Protein AF-A0A943PNZ4-F1 (afdb_monomer_lite)

Secondary structure (DSSP, 8-state):
-HHHHHHHHHHHTS-HHHHS-TT--SSS---HHHHHHHHHHHHHHHHHHHHHH--HHHHHHHHHHHHHHHHHHHHHTT----HHHHHHHHHHHHHGGGS-HHHHHHHHHHHHHHHHHHHHHHHHHHHHHHTSSS-HHHHHHHHHHHHHHHHHTT-

Structure (mmCIF, N/CA/C/O backbone):
data_AF-A0A943PNZ4-F1
#
_entry.id   AF-A0A943PNZ4-F1
#
loop_
_atom_site.group_PDB
_atom_site.id
_atom_site.type_symbol
_atom_site.label_atom_id
_atom_site.label_alt_id
_atom_site.label_comp_id
_atom_site.label_asym_id
_atom_site.label_entity_id
_atom_site.label_seq_id
_atom_site.pdbx_PDB_ins_code
_atom_site.Cartn_x
_atom_site.Cartn_y
_atom_site.Cartn_z
_atom_site.occupancy
_atom_site.B_iso_or_equiv
_atom_site.auth_seq_id
_atom_site.auth_comp_id
_atom_site.auth_asym_id
_atom_site.auth_atom_id
_atom_site.pdbx_PDB_model_num
ATOM 1 N N . MET A 1 1 ? -7.802 4.299 -21.193 1.00 61.88 1 MET A N 1
ATOM 2 C CA . MET A 1 1 ? -8.839 3.478 -20.524 1.00 61.88 1 MET A CA 1
ATOM 3 C C . MET A 1 1 ? -8.223 2.431 -19.613 1.00 61.88 1 MET A C 1
ATOM 5 O O . MET A 1 1 ? -8.687 2.320 -18.491 1.00 61.88 1 MET A O 1
ATOM 9 N N . GLU A 1 2 ? -7.151 1.748 -20.024 1.00 82.00 2 GLU A N 1
ATOM 10 C CA . GLU A 1 2 ? -6.450 0.772 -19.170 1.00 82.00 2 GLU A CA 1
ATOM 11 C C . GLU A 1 2 ? -6.022 1.338 -17.810 1.00 82.00 2 GLU A C 1
ATOM 13 O O . GLU A 1 2 ? -6.366 0.758 -16.793 1.00 82.00 2 GLU A O 1
ATOM 18 N N . ALA A 1 3 ? -5.386 2.514 -17.767 1.00 77.56 3 ALA A N 1
ATOM 19 C CA . ALA A 1 3 ? -4.956 3.133 -16.508 1.00 77.56 3 ALA A CA 1
ATOM 20 C C . ALA A 1 3 ? -6.115 3.476 -15.546 1.00 77.56 3 ALA A C 1
ATOM 22 O O . ALA A 1 3 ? -5.983 3.332 -14.335 1.00 77.56 3 ALA A O 1
ATOM 23 N N . ILE A 1 4 ? -7.267 3.901 -16.081 1.00 81.25 4 ILE A N 1
ATOM 24 C CA . ILE A 1 4 ? -8.464 4.217 -15.282 1.00 81.25 4 ILE A CA 1
ATOM 25 C C . ILE A 1 4 ? -9.113 2.927 -14.777 1.00 81.25 4 ILE A C 1
ATOM 27 O O . ILE A 1 4 ? -9.489 2.844 -13.612 1.00 81.25 4 ILE A O 1
ATOM 31 N N . ASN A 1 5 ? -9.206 1.905 -15.630 1.00 84.75 5 ASN A N 1
ATOM 32 C CA . ASN A 1 5 ? -9.714 0.596 -15.230 1.00 84.75 5 ASN A CA 1
ATOM 33 C C . ASN A 1 5 ? -8.823 -0.027 -14.158 1.00 84.75 5 ASN A C 1
ATOM 35 O O . ASN A 1 5 ? -9.332 -0.559 -13.177 1.00 84.75 5 ASN A O 1
ATOM 39 N N . LEU A 1 6 ? -7.507 0.107 -14.311 1.00 84.94 6 LEU A N 1
ATOM 40 C CA . LEU A 1 6 ? -6.533 -0.347 -13.338 1.00 84.94 6 LEU A CA 1
ATOM 41 C C . LEU A 1 6 ? -6.687 0.409 -12.018 1.00 84.94 6 LEU A C 1
ATOM 43 O O . LEU A 1 6 ? -6.754 -0.229 -10.978 1.00 84.94 6 LEU A O 1
ATOM 47 N N . PHE A 1 7 ? -6.836 1.735 -12.051 1.00 82.94 7 PHE A N 1
ATOM 48 C CA . PHE A 1 7 ? -7.112 2.547 -10.864 1.00 82.94 7 PHE A CA 1
ATOM 49 C C . PHE A 1 7 ? -8.388 2.104 -10.133 1.00 82.94 7 PHE A C 1
ATOM 51 O O . PHE A 1 7 ? -8.379 1.929 -8.919 1.00 82.94 7 PHE A O 1
ATOM 58 N N . ILE A 1 8 ? -9.489 1.878 -10.856 1.00 80.56 8 ILE A N 1
ATOM 59 C CA . ILE A 1 8 ? -10.743 1.396 -10.257 1.00 80.56 8 ILE A CA 1
ATOM 60 C C . ILE A 1 8 ? -10.553 -0.017 -9.691 1.00 80.56 8 ILE A C 1
ATOM 62 O O . ILE A 1 8 ? -11.004 -0.315 -8.583 1.00 80.56 8 ILE A O 1
ATOM 66 N N . SER A 1 9 ? -9.848 -0.883 -10.422 1.00 81.56 9 SER A N 1
ATOM 67 C CA . SER A 1 9 ? -9.552 -2.239 -9.971 1.00 81.56 9 SER A CA 1
ATOM 68 C C . SER A 1 9 ? -8.639 -2.245 -8.746 1.00 81.56 9 SER A C 1
ATOM 70 O O . SER A 1 9 ? -8.869 -3.030 -7.839 1.00 81.56 9 SER A O 1
ATOM 72 N N . SER A 1 10 ? -7.675 -1.334 -8.627 1.00 80.25 10 SER A N 1
ATOM 73 C CA . SER A 1 10 ? -6.753 -1.302 -7.493 1.00 80.25 10 SER A CA 1
ATOM 74 C C . SER A 1 10 ? -7.391 -0.756 -6.216 1.00 80.25 10 SER A C 1
ATOM 76 O O . SER A 1 10 ? -6.941 -1.085 -5.121 1.00 80.25 10 SER A O 1
ATOM 78 N N . ILE A 1 11 ? -8.505 -0.021 -6.321 1.00 81.06 11 ILE A N 1
ATOM 79 C CA . ILE A 1 11 ? -9.317 0.366 -5.157 1.00 81.06 11 ILE A CA 1
ATOM 80 C C . ILE A 1 11 ? -9.980 -0.861 -4.511 1.00 81.06 11 ILE A C 1
ATOM 82 O O . ILE A 1 11 ? -10.007 -0.963 -3.283 1.00 81.06 11 ILE A O 1
ATOM 86 N N . ILE A 1 12 ? -10.515 -1.777 -5.327 1.00 73.31 12 ILE A N 1
ATOM 87 C CA . ILE A 1 12 ? -11.456 -2.833 -4.904 1.00 73.31 12 ILE A CA 1
ATOM 88 C C . ILE A 1 12 ? -10.838 -4.230 -5.052 1.00 73.31 12 ILE A C 1
ATOM 90 O O . ILE A 1 12 ? -10.780 -4.999 -4.099 1.00 73.31 12 ILE A O 1
ATOM 94 N N . LYS A 1 13 ? -10.401 -4.549 -6.269 1.00 70.19 13 LYS A N 1
ATOM 95 C CA . LYS A 1 13 ? -10.046 -5.876 -6.775 1.00 70.19 13 LYS A CA 1
ATOM 96 C C . LYS A 1 13 ? -8.605 -6.277 -6.461 1.00 70.19 13 LYS A C 1
ATOM 98 O O . LYS A 1 13 ? -8.361 -7.401 -6.051 1.00 70.19 13 LYS A O 1
ATOM 103 N N . GLU A 1 14 ? -7.656 -5.364 -6.642 1.00 66.12 14 GLU A N 1
ATOM 104 C CA . GLU A 1 14 ? -6.221 -5.618 -6.416 1.00 66.12 14 GLU A CA 1
ATOM 105 C C . GLU A 1 14 ? -5.743 -5.078 -5.066 1.00 66.12 14 GLU A C 1
ATOM 107 O O . GLU A 1 14 ? -4.557 -5.125 -4.741 1.00 66.12 14 GLU A O 1
ATOM 112 N N . ASN A 1 15 ? -6.668 -4.579 -4.245 1.00 71.12 15 ASN A N 1
ATOM 113 C CA . ASN A 1 15 ? -6.317 -3.962 -2.984 1.00 71.12 15 ASN A CA 1
ATOM 114 C C . ASN A 1 15 ? -5.790 -4.995 -1.990 1.00 71.12 15 ASN A C 1
ATOM 116 O O . ASN A 1 15 ? -6.535 -5.798 -1.433 1.00 71.12 15 ASN A O 1
ATOM 120 N N . VAL A 1 16 ? -4.498 -4.899 -1.715 1.00 62.19 16 VAL A N 1
ATOM 121 C CA . VAL A 1 16 ? -3.734 -5.806 -0.857 1.00 62.19 16 VAL A CA 1
ATOM 122 C C . VAL A 1 16 ? -4.295 -5.924 0.564 1.00 62.19 16 VAL A C 1
ATOM 124 O O . VAL A 1 16 ? -4.177 -6.976 1.192 1.00 62.19 16 VAL A O 1
ATOM 127 N N . VAL A 1 17 ? -4.936 -4.874 1.077 1.00 59.28 17 VAL A N 1
ATOM 128 C CA . VAL A 1 17 ? -5.546 -4.892 2.413 1.00 59.28 17 VAL A CA 1
ATOM 129 C C . VAL A 1 17 ? -6.849 -5.700 2.416 1.00 59.28 17 VAL A C 1
ATOM 131 O O . VAL A 1 17 ? -7.120 -6.399 3.388 1.00 59.28 17 VAL A O 1
ATOM 134 N N . LEU A 1 18 ? -7.623 -5.680 1.325 1.00 55.56 18 LEU A N 1
ATOM 135 C CA . LEU A 1 18 ? -8.843 -6.494 1.174 1.00 55.56 18 LEU A CA 1
ATOM 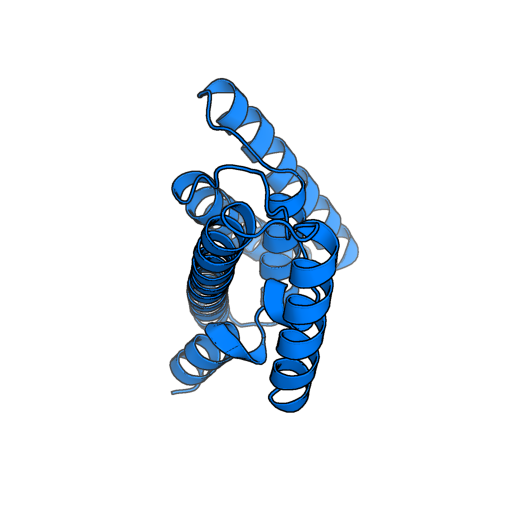136 C C . LEU A 1 18 ? -8.549 -7.929 0.736 1.00 55.56 18 LEU A C 1
ATOM 138 O O . LEU A 1 18 ? -9.201 -8.860 1.207 1.00 55.56 18 LEU A O 1
ATOM 142 N N . THR A 1 19 ? -7.589 -8.117 -0.170 1.00 54.28 19 THR A N 1
ATOM 143 C CA . THR A 1 19 ? -7.330 -9.420 -0.793 1.00 54.28 19 THR A CA 1
ATOM 144 C C . THR A 1 19 ? -6.328 -10.263 -0.018 1.00 54.28 19 THR A C 1
ATOM 146 O O . THR A 1 19 ? -6.418 -11.486 -0.044 1.00 54.28 19 THR A O 1
ATOM 149 N N . LYS A 1 20 ? -5.374 -9.633 0.681 1.00 57.88 20 LYS A N 1
ATOM 150 C CA . LYS A 1 20 ? -4.292 -10.324 1.406 1.00 57.88 20 LYS A CA 1
ATOM 151 C C . LYS A 1 20 ? -4.222 -9.966 2.893 1.00 57.88 20 LYS A C 1
ATOM 153 O O . LYS A 1 20 ? -3.314 -10.437 3.572 1.00 57.88 20 LYS A O 1
ATOM 158 N N . PHE A 1 21 ? -5.164 -9.162 3.400 1.00 59.53 21 PHE A N 1
ATOM 159 C CA . PHE A 1 21 ? -5.284 -8.778 4.817 1.00 59.53 21 PHE A CA 1
ATOM 160 C C . PHE A 1 21 ? -4.014 -8.217 5.451 1.00 59.53 21 PHE A C 1
ATOM 162 O O . PHE A 1 21 ? -3.780 -8.352 6.655 1.00 59.53 21 PHE A O 1
ATOM 169 N N . LEU A 1 22 ? -3.163 -7.587 4.648 1.00 58.09 22 LEU A N 1
ATOM 170 C CA . LEU A 1 22 ? -1.953 -6.997 5.183 1.00 58.09 22 LEU A CA 1
ATOM 171 C C . LEU A 1 22 ? -2.306 -5.711 5.926 1.00 58.09 22 LEU A C 1
ATOM 173 O O . LEU A 1 22 ? -2.948 -4.816 5.385 1.00 58.09 22 LEU A O 1
ATOM 177 N N . GLY A 1 23 ? -1.846 -5.626 7.169 1.00 57.91 23 GLY A N 1
ATOM 178 C CA . GLY A 1 23 ? -1.722 -4.366 7.879 1.00 57.91 23 GLY A CA 1
ATOM 179 C C . GLY A 1 23 ? -2.930 -3.876 8.667 1.00 57.91 23 GLY A C 1
ATOM 180 O O . GLY A 1 23 ? -2.995 -2.688 8.960 1.00 57.91 23 GLY A O 1
ATOM 181 N N . LEU A 1 24 ? -3.854 -4.759 9.039 1.00 64.88 24 LEU A N 1
ATOM 182 C CA . LEU A 1 24 ? -5.040 -4.405 9.816 1.00 64.88 24 LEU A CA 1
ATOM 183 C C . LEU A 1 24 ? -4.759 -4.376 11.330 1.00 64.88 24 LEU A C 1
ATOM 185 O O . LEU A 1 24 ? -4.813 -5.408 11.993 1.00 64.88 24 LEU A O 1
ATOM 189 N N . ASN A 1 25 ? -4.507 -3.184 11.882 1.00 65.44 25 ASN A N 1
ATOM 190 C CA . ASN A 1 25 ? -4.570 -2.941 13.330 1.00 65.44 25 ASN A CA 1
ATOM 191 C C . ASN A 1 25 ? -5.744 -2.010 13.671 1.00 65.44 25 ASN A C 1
ATOM 193 O O . ASN A 1 25 ? -5.770 -0.865 13.216 1.00 65.44 25 ASN A O 1
ATOM 197 N N . PHE A 1 26 ? -6.695 -2.498 14.472 1.00 60.06 26 PHE A N 1
ATOM 198 C CA . PHE A 1 26 ? -7.981 -1.836 14.749 1.00 60.06 26 PHE A CA 1
ATOM 199 C C . PHE A 1 26 ? -7.949 -0.845 15.909 1.00 60.06 26 PHE A C 1
ATOM 201 O O . PHE A 1 26 ? -8.834 0.001 16.012 1.00 60.06 26 PHE A O 1
ATOM 208 N N . ASN A 1 27 ? -6.916 -0.925 16.749 1.00 57.44 27 ASN A N 1
ATOM 209 C CA . ASN A 1 27 ? -6.821 -0.136 17.978 1.00 57.44 27 ASN A CA 1
ATOM 210 C C . ASN A 1 27 ? -5.928 1.105 17.822 1.00 57.44 27 ASN A C 1
ATOM 212 O O . ASN A 1 27 ? -5.833 1.932 18.730 1.00 57.44 27 ASN A O 1
ATOM 216 N N . GLU A 1 28 ? -5.243 1.257 16.687 1.00 63.16 28 GLU A N 1
ATOM 217 C CA . GLU A 1 28 ? -4.292 2.346 16.481 1.00 63.16 28 GLU A CA 1
ATOM 218 C C . GLU A 1 28 ? -4.911 3.516 15.716 1.00 63.16 28 GLU A C 1
ATOM 220 O O . GLU A 1 28 ? -5.515 3.360 14.656 1.00 63.16 28 GLU A O 1
ATOM 225 N N . LYS A 1 29 ? -4.697 4.735 16.232 1.00 64.75 29 LYS A N 1
ATOM 226 C CA . LYS A 1 29 ? -4.988 5.962 15.483 1.00 64.75 29 LYS A CA 1
ATOM 227 C C . LYS A 1 29 ? -4.092 6.015 14.252 1.00 64.75 29 LYS A C 1
ATOM 229 O O . LYS A 1 29 ? -2.875 6.166 14.364 1.00 64.75 29 LYS A O 1
ATOM 234 N N . ILE A 1 30 ? -4.723 5.935 13.092 1.00 69.50 30 ILE A N 1
ATOM 235 C CA . ILE A 1 30 ? -4.049 5.970 11.803 1.00 69.50 30 ILE A CA 1
ATOM 236 C C . ILE A 1 30 ? -3.601 7.394 11.505 1.00 69.50 30 ILE A C 1
ATOM 238 O O . ILE A 1 30 ? -4.379 8.342 11.623 1.00 69.50 30 ILE A O 1
ATOM 242 N N . ASN A 1 31 ? -2.354 7.544 11.070 1.00 77.81 31 ASN A N 1
ATOM 243 C CA . ASN A 1 31 ? -1.896 8.789 10.478 1.00 77.81 31 ASN A CA 1
ATOM 244 C C . ASN A 1 31 ? -1.963 8.675 8.947 1.00 77.81 31 ASN A C 1
ATOM 246 O O . ASN A 1 31 ? -1.139 8.016 8.321 1.00 77.81 31 ASN A O 1
ATOM 250 N N . TYR A 1 32 ? -2.955 9.314 8.331 1.00 77.81 32 TYR A N 1
ATOM 251 C CA . TYR A 1 32 ? -3.154 9.252 6.879 1.00 77.81 32 TYR A CA 1
ATOM 252 C C . TYR A 1 32 ? -1.999 9.877 6.090 1.00 77.81 32 TYR A C 1
ATOM 254 O O . TYR A 1 32 ? -1.619 9.368 5.036 1.00 77.81 32 TYR A O 1
ATOM 262 N N . ILE A 1 33 ? -1.385 10.928 6.643 1.00 79.81 33 ILE A N 1
ATOM 263 C CA . ILE A 1 33 ? -0.222 11.598 6.048 1.00 79.81 33 ILE A CA 1
ATOM 264 C C . ILE A 1 33 ? 0.964 10.631 5.997 1.00 79.81 33 ILE A C 1
ATOM 266 O O . ILE A 1 33 ? 1.650 10.553 4.980 1.00 79.81 33 ILE A O 1
ATOM 270 N N . TYR A 1 34 ? 1.161 9.846 7.064 1.00 83.56 34 TYR A N 1
ATOM 271 C CA . TYR A 1 34 ? 2.186 8.803 7.114 1.00 83.56 34 TYR A CA 1
ATOM 272 C C . TYR A 1 34 ? 2.018 7.793 5.976 1.00 83.56 34 TYR A C 1
ATOM 274 O O . TYR A 1 34 ? 2.982 7.511 5.268 1.00 83.56 34 TYR A O 1
ATOM 282 N N . ILE A 1 35 ? 0.804 7.275 5.776 1.00 82.00 35 ILE A N 1
ATOM 283 C CA . ILE A 1 35 ? 0.531 6.250 4.759 1.00 82.00 35 ILE A CA 1
ATOM 284 C C . ILE A 1 35 ? 0.826 6.789 3.366 1.00 82.00 35 ILE A C 1
ATOM 286 O O . ILE A 1 35 ? 1.556 6.158 2.605 1.00 82.00 35 ILE A O 1
ATOM 290 N N . VAL A 1 36 ? 0.269 7.955 3.037 1.00 86.62 36 VAL A N 1
ATOM 291 C CA . VAL A 1 36 ? 0.381 8.532 1.695 1.00 86.62 36 VAL A CA 1
ATOM 292 C C . VAL A 1 36 ? 1.837 8.850 1.374 1.00 86.62 36 VAL A C 1
ATOM 294 O O . VAL A 1 36 ? 2.340 8.406 0.343 1.00 86.62 36 VAL A O 1
ATOM 297 N N . LEU A 1 37 ? 2.543 9.547 2.272 1.00 84.50 37 LEU A N 1
ATOM 298 C CA . LEU A 1 37 ? 3.949 9.892 2.055 1.00 84.50 37 LEU A CA 1
ATOM 299 C C . LEU A 1 37 ? 4.825 8.651 1.953 1.00 84.50 37 LEU A C 1
ATOM 301 O O . LEU A 1 37 ? 5.610 8.536 1.015 1.00 84.50 37 LEU A O 1
ATOM 305 N N . THR A 1 38 ? 4.681 7.717 2.895 1.00 86.31 38 THR A N 1
ATOM 306 C CA . THR A 1 38 ? 5.530 6.526 2.928 1.00 86.31 38 THR A CA 1
ATOM 307 C C . THR A 1 38 ? 5.327 5.707 1.663 1.00 86.31 38 THR A C 1
ATOM 309 O O . THR A 1 38 ? 6.320 5.387 1.027 1.00 86.31 38 THR A O 1
ATOM 312 N N . THR A 1 39 ? 4.080 5.460 1.242 1.00 87.50 39 THR A N 1
ATOM 313 C CA . THR A 1 39 ? 3.765 4.664 0.039 1.00 87.50 39 THR A CA 1
ATOM 314 C C . THR A 1 39 ? 4.234 5.323 -1.249 1.00 87.50 39 THR A C 1
ATOM 316 O O . THR A 1 39 ? 4.738 4.637 -2.132 1.00 87.50 39 THR A O 1
ATOM 319 N N . LEU A 1 40 ? 4.091 6.645 -1.382 1.00 89.19 40 LEU A N 1
ATOM 320 C CA . LEU A 1 40 ? 4.560 7.348 -2.576 1.00 89.19 40 LEU A CA 1
ATOM 321 C C . LEU A 1 40 ? 6.088 7.337 -2.660 1.00 89.19 40 LEU A C 1
ATOM 323 O O . LEU A 1 40 ? 6.638 7.008 -3.708 1.00 89.19 40 LEU A O 1
ATOM 327 N N . ILE A 1 41 ? 6.780 7.651 -1.562 1.00 87.50 41 ILE A N 1
ATOM 328 C CA . ILE A 1 41 ? 8.246 7.699 -1.546 1.00 87.50 41 ILE A CA 1
ATOM 329 C C . ILE A 1 41 ? 8.824 6.294 -1.757 1.00 87.50 41 ILE A C 1
ATOM 331 O O . ILE A 1 41 ? 9.691 6.118 -2.615 1.00 87.50 41 ILE A O 1
ATOM 335 N N . THR A 1 42 ? 8.337 5.280 -1.033 1.00 89.00 42 THR A N 1
ATOM 336 C CA . THR A 1 42 ? 8.801 3.896 -1.231 1.00 89.00 42 THR A CA 1
ATOM 337 C C . THR A 1 42 ? 8.423 3.380 -2.600 1.00 89.00 42 THR A C 1
ATOM 339 O O . THR A 1 42 ? 9.254 2.742 -3.239 1.00 89.00 42 THR A O 1
ATOM 342 N N . GLY A 1 43 ? 7.226 3.702 -3.084 1.00 87.81 43 GLY A N 1
ATOM 343 C CA . GLY A 1 43 ? 6.764 3.326 -4.407 1.00 87.81 43 GLY A CA 1
ATOM 344 C C . GLY A 1 43 ? 7.684 3.846 -5.504 1.00 87.81 43 GLY A C 1
ATOM 345 O O . GLY A 1 43 ? 8.163 3.055 -6.315 1.00 87.81 43 GLY A O 1
ATOM 346 N N . VAL A 1 44 ? 7.990 5.145 -5.498 1.00 89.12 44 VAL A N 1
ATOM 347 C CA . VAL A 1 44 ? 8.862 5.776 -6.501 1.00 89.12 44 VAL A CA 1
ATOM 348 C C . VAL A 1 44 ? 10.286 5.230 -6.422 1.00 89.12 44 VAL A C 1
ATOM 350 O O . VAL A 1 44 ? 10.824 4.795 -7.439 1.00 89.12 44 VAL A O 1
ATOM 353 N N . ILE A 1 45 ? 10.890 5.200 -5.228 1.00 87.75 45 ILE A N 1
ATOM 354 C CA . ILE A 1 45 ? 12.271 4.722 -5.053 1.00 87.75 45 ILE A CA 1
ATOM 355 C C . ILE A 1 45 ? 12.392 3.262 -5.496 1.00 87.75 45 ILE A C 1
ATOM 357 O O . ILE A 1 45 ? 13.300 2.913 -6.251 1.00 87.75 45 ILE A O 1
ATOM 361 N N . THR A 1 46 ? 11.459 2.412 -5.067 1.00 87.94 46 THR A N 1
ATOM 362 C CA . THR A 1 46 ? 11.484 0.983 -5.396 1.00 87.94 46 THR A CA 1
ATOM 363 C C . THR A 1 46 ? 11.276 0.758 -6.889 1.00 87.94 46 THR A C 1
ATOM 365 O O . THR A 1 46 ? 11.975 -0.066 -7.467 1.00 87.94 46 THR A O 1
ATOM 368 N N . TYR A 1 47 ? 10.390 1.516 -7.542 1.00 88.00 47 TYR A N 1
ATOM 369 C CA . TYR A 1 47 ? 10.165 1.403 -8.984 1.00 88.00 47 TYR A CA 1
ATOM 370 C C . TYR A 1 47 ? 11.413 1.757 -9.794 1.00 88.00 47 TYR A C 1
ATOM 372 O O . TYR A 1 47 ? 11.824 1.002 -10.677 1.00 88.00 47 TYR A O 1
ATOM 380 N N . VAL A 1 48 ? 12.060 2.877 -9.453 1.00 86.88 48 VAL A N 1
ATOM 381 C CA . VAL A 1 48 ? 13.306 3.304 -10.103 1.00 86.88 48 VAL A CA 1
ATOM 382 C C . VAL A 1 48 ? 14.387 2.242 -9.911 1.00 86.88 48 VAL A C 1
ATOM 384 O O . VAL A 1 48 ? 15.006 1.810 -10.882 1.00 86.88 48 VAL A O 1
ATOM 387 N N . LEU A 1 49 ? 14.575 1.748 -8.687 1.00 84.88 49 LEU A N 1
ATOM 388 C CA . LEU A 1 49 ? 15.589 0.732 -8.399 1.00 84.88 49 LEU A CA 1
ATOM 389 C C . LEU A 1 49 ? 15.277 -0.615 -9.066 1.00 84.88 49 LEU A C 1
ATOM 391 O O . LEU A 1 49 ? 16.197 -1.281 -9.546 1.00 84.88 49 LEU A O 1
ATOM 395 N N . ASN A 1 50 ? 14.002 -0.997 -9.171 1.00 85.62 50 ASN A N 1
ATOM 396 C CA . ASN A 1 50 ? 13.584 -2.198 -9.893 1.00 85.62 50 ASN A CA 1
ATOM 397 C C . ASN A 1 50 ? 13.898 -2.098 -11.386 1.00 85.62 50 ASN A C 1
ATOM 399 O O . ASN A 1 50 ? 14.394 -3.055 -11.975 1.00 85.62 50 ASN A O 1
ATOM 403 N N . SER A 1 51 ? 13.662 -0.926 -11.989 1.00 84.38 51 SER A N 1
ATOM 404 C CA . SER A 1 51 ? 13.940 -0.704 -13.412 1.00 84.38 51 SER A CA 1
ATOM 405 C C . SER A 1 51 ? 15.422 -0.908 -13.762 1.00 84.38 51 SER A C 1
ATOM 407 O O . SER A 1 51 ? 15.741 -1.376 -14.856 1.00 84.38 51 SER A O 1
ATOM 409 N N . ILE A 1 52 ? 16.314 -0.627 -12.805 1.00 85.25 52 ILE A N 1
ATOM 410 C CA . ILE A 1 52 ? 17.768 -0.768 -12.941 1.00 85.25 52 ILE A CA 1
ATOM 411 C C . ILE A 1 52 ? 18.216 -2.210 -12.669 1.00 85.25 52 ILE A C 1
ATOM 413 O O . ILE A 1 52 ? 19.021 -2.762 -13.413 1.00 85.25 52 ILE A O 1
ATOM 417 N N . THR A 1 53 ? 17.718 -2.818 -11.592 1.00 83.19 53 THR A N 1
ATOM 418 C CA . THR A 1 53 ? 18.248 -4.090 -11.070 1.00 83.19 53 THR A CA 1
ATOM 419 C C . THR A 1 53 ? 17.589 -5.323 -11.680 1.00 83.19 53 THR A C 1
ATOM 421 O O . THR A 1 53 ? 18.258 -6.341 -11.830 1.00 83.19 53 THR A O 1
ATOM 424 N N . LYS A 1 54 ? 16.298 -5.246 -12.039 1.00 78.75 54 LYS A N 1
ATOM 425 C CA . LYS A 1 54 ? 15.475 -6.338 -12.604 1.00 78.75 54 LYS A CA 1
ATOM 426 C C . LYS A 1 54 ? 15.493 -7.656 -11.807 1.00 78.75 54 LYS A C 1
ATOM 428 O O . LYS A 1 54 ? 15.110 -8.699 -12.332 1.00 78.75 54 LYS A O 1
ATOM 433 N N . LEU A 1 55 ? 15.928 -7.625 -10.547 1.00 80.44 55 LEU A N 1
ATOM 434 C CA . LEU A 1 55 ? 16.070 -8.797 -9.683 1.00 80.44 55 LEU A CA 1
ATOM 435 C C . LEU A 1 55 ? 15.017 -8.746 -8.571 1.00 80.44 55 LEU A C 1
ATOM 437 O O . LEU A 1 55 ? 15.232 -8.037 -7.588 1.00 80.44 55 LEU A O 1
ATOM 441 N N . PRO A 1 56 ? 13.926 -9.530 -8.656 1.00 74.94 56 PRO A N 1
ATOM 442 C CA . PRO A 1 56 ? 12.762 -9.382 -7.776 1.00 74.94 56 PRO A CA 1
ATOM 443 C C . PRO A 1 56 ? 13.096 -9.545 -6.286 1.00 74.94 56 PRO A C 1
ATOM 445 O O . PRO A 1 56 ? 12.533 -8.860 -5.434 1.00 74.94 56 PRO A O 1
ATOM 448 N N . PHE A 1 57 ? 14.060 -10.412 -5.962 1.00 80.44 57 PHE A N 1
ATOM 449 C CA . PHE A 1 57 ? 14.523 -10.614 -4.589 1.00 80.44 57 PHE A CA 1
ATOM 450 C C . PHE A 1 57 ? 15.207 -9.368 -4.014 1.00 80.44 57 PHE A C 1
ATOM 452 O O . PHE A 1 57 ? 14.919 -8.951 -2.894 1.00 80.44 57 PHE A O 1
ATOM 459 N N . LEU A 1 58 ? 16.086 -8.735 -4.794 1.00 83.19 58 LEU A N 1
ATOM 460 C CA . LEU A 1 58 ? 16.772 -7.515 -4.378 1.00 83.19 58 LEU A CA 1
ATOM 461 C C . LEU A 1 58 ? 15.764 -6.374 -4.197 1.00 83.19 58 LEU A C 1
ATOM 463 O O . LEU A 1 58 ? 15.853 -5.614 -3.234 1.00 83.19 58 LEU A O 1
ATOM 467 N N . THR A 1 59 ? 14.766 -6.296 -5.079 1.00 83.00 59 THR A N 1
ATOM 468 C CA . THR A 1 59 ? 13.720 -5.275 -5.025 1.00 83.00 59 THR A CA 1
ATOM 469 C C . THR A 1 59 ? 12.884 -5.366 -3.751 1.00 83.00 59 THR A C 1
ATOM 471 O O . THR A 1 59 ? 12.601 -4.341 -3.132 1.00 83.00 59 THR A O 1
ATOM 474 N N . PHE A 1 60 ? 12.552 -6.582 -3.303 1.00 84.75 60 PHE A N 1
ATOM 475 C CA . PHE A 1 60 ? 11.873 -6.811 -2.024 1.00 84.75 60 PHE A CA 1
ATOM 476 C C . PHE A 1 60 ? 12.690 -6.282 -0.834 1.00 84.75 60 PHE A C 1
ATOM 478 O O . PHE A 1 60 ? 12.170 -5.561 0.026 1.00 84.75 60 PHE A O 1
ATOM 485 N N . PHE A 1 61 ? 13.984 -6.612 -0.789 1.00 85.38 61 PHE A N 1
ATOM 486 C CA . PHE A 1 61 ? 14.882 -6.157 0.275 1.00 85.38 61 PHE A CA 1
ATOM 487 C C . PHE A 1 61 ? 15.023 -4.637 0.283 1.00 85.38 61 PHE A C 1
ATOM 489 O O . PHE A 1 61 ? 14.898 -4.011 1.335 1.00 85.38 61 PHE A O 1
ATOM 496 N N . ILE A 1 62 ? 15.215 -4.038 -0.890 1.00 83.75 62 ILE A N 1
ATOM 497 C CA . ILE A 1 62 ? 15.293 -2.588 -1.064 1.00 83.75 62 ILE A CA 1
ATOM 498 C C . ILE A 1 62 ? 14.009 -1.918 -0.571 1.00 83.75 62 ILE A C 1
ATOM 500 O O . ILE A 1 62 ? 14.088 -1.007 0.250 1.00 83.75 62 ILE A O 1
ATOM 504 N N . ALA A 1 63 ? 12.836 -2.388 -1.006 1.00 84.00 63 ALA A N 1
ATOM 505 C CA . ALA A 1 63 ? 11.550 -1.835 -0.582 1.00 84.00 63 ALA A CA 1
ATOM 506 C C . ALA A 1 63 ? 11.412 -1.858 0.947 1.00 84.00 63 ALA A C 1
ATOM 508 O O . ALA A 1 63 ? 11.035 -0.860 1.562 1.00 84.00 63 ALA A O 1
ATOM 509 N N . THR A 1 64 ? 11.794 -2.977 1.568 1.00 85.56 64 THR A N 1
ATOM 510 C CA . THR A 1 64 ? 11.766 -3.143 3.025 1.00 85.56 64 THR A CA 1
ATOM 511 C C . THR A 1 64 ? 12.700 -2.151 3.720 1.00 85.56 64 THR A C 1
ATOM 513 O O . THR A 1 64 ? 12.285 -1.467 4.656 1.00 85.56 64 THR A O 1
ATOM 516 N N . ILE A 1 65 ? 13.943 -2.021 3.246 1.00 86.69 65 ILE A N 1
ATOM 517 C CA . ILE A 1 65 ? 14.935 -1.091 3.806 1.00 86.69 65 ILE A CA 1
ATOM 518 C C . ILE A 1 65 ? 14.440 0.355 3.702 1.00 86.69 65 ILE A C 1
ATOM 520 O O . ILE A 1 65 ? 14.518 1.099 4.680 1.00 86.69 65 ILE A O 1
ATOM 524 N N . VAL A 1 66 ? 13.889 0.750 2.550 1.00 86.62 66 VAL A N 1
ATOM 525 C CA . VAL A 1 66 ? 13.371 2.109 2.333 1.00 86.62 66 VAL A CA 1
ATOM 526 C C . VAL A 1 66 ? 12.191 2.392 3.267 1.00 86.62 66 VAL A C 1
ATOM 528 O O . VAL A 1 66 ? 12.163 3.449 3.897 1.00 86.62 66 VAL A O 1
ATOM 531 N N . ILE A 1 67 ? 11.254 1.448 3.429 1.00 84.94 67 ILE A N 1
ATOM 532 C CA . ILE A 1 67 ? 10.137 1.596 4.376 1.00 84.94 67 ILE A CA 1
ATOM 533 C C . ILE A 1 67 ? 10.669 1.787 5.798 1.00 84.94 67 ILE A C 1
ATOM 535 O O . ILE A 1 67 ? 10.255 2.724 6.482 1.00 84.94 67 ILE A O 1
ATOM 539 N N . VAL A 1 68 ? 11.609 0.949 6.248 1.00 86.25 68 VAL A N 1
ATOM 540 C CA . VAL A 1 68 ? 12.196 1.054 7.594 1.00 86.25 68 VAL A CA 1
ATOM 541 C C . VAL A 1 68 ? 12.884 2.407 7.790 1.00 86.25 68 VAL A C 1
ATOM 543 O O . VAL A 1 68 ? 12.659 3.059 8.811 1.00 86.25 68 VAL A O 1
ATOM 546 N N . LEU A 1 69 ? 13.658 2.869 6.804 1.00 85.62 69 LEU A N 1
ATOM 547 C CA . LEU A 1 69 ? 14.347 4.159 6.853 1.00 85.62 69 LEU A CA 1
ATOM 548 C C . LEU A 1 69 ? 13.357 5.324 7.008 1.00 85.62 69 LEU A C 1
ATOM 550 O O . LEU A 1 69 ? 13.526 6.172 7.883 1.00 85.62 69 LEU A O 1
ATOM 554 N N . ILE A 1 70 ? 12.289 5.341 6.207 1.00 83.94 70 ILE A N 1
ATOM 555 C CA . ILE A 1 70 ? 11.241 6.367 6.297 1.00 83.94 70 ILE A CA 1
ATOM 556 C C . ILE A 1 70 ? 10.521 6.290 7.642 1.00 83.94 70 ILE A C 1
ATOM 558 O O . ILE A 1 70 ? 10.277 7.320 8.267 1.00 83.94 70 ILE A O 1
ATOM 562 N N . THR A 1 71 ? 10.236 5.083 8.130 1.00 81.94 71 THR A N 1
ATOM 563 C CA . THR A 1 71 ? 9.599 4.887 9.439 1.00 81.94 71 THR A CA 1
ATOM 564 C C . THR A 1 71 ? 10.449 5.507 10.556 1.00 81.94 71 THR A C 1
ATOM 566 O O . THR A 1 71 ? 9.922 6.189 11.434 1.00 81.94 71 THR A O 1
ATOM 569 N N . LEU A 1 72 ? 11.775 5.324 10.513 1.00 84.19 72 LEU A N 1
ATOM 570 C CA . LEU A 1 72 ? 12.712 5.929 11.466 1.00 84.19 72 LEU A CA 1
ATOM 571 C C . LEU A 1 72 ? 12.750 7.461 11.352 1.00 84.19 72 LEU A C 1
ATOM 573 O O . LEU A 1 72 ? 12.730 8.150 12.374 1.00 84.19 72 LEU A O 1
ATOM 577 N N . LEU A 1 73 ? 12.752 8.001 10.128 1.00 84.19 73 LEU A N 1
ATOM 578 C CA . LEU A 1 73 ? 12.712 9.448 9.889 1.00 84.19 73 LEU A CA 1
ATOM 579 C C . LEU A 1 73 ? 11.418 10.077 10.418 1.00 84.19 73 LEU A C 1
ATOM 581 O O . LEU A 1 73 ? 11.461 11.114 11.075 1.00 84.19 73 LEU A O 1
ATOM 585 N N . LEU A 1 74 ? 10.271 9.437 10.192 1.00 80.88 74 LEU A N 1
ATOM 586 C CA . LEU A 1 74 ? 8.968 9.941 10.631 1.00 80.88 74 LEU A CA 1
ATOM 587 C C . LEU A 1 74 ? 8.785 9.823 12.150 1.00 80.88 74 LEU A C 1
ATOM 589 O O . LEU A 1 74 ? 8.219 10.731 12.762 1.00 80.88 74 LEU A O 1
ATOM 593 N N . LYS A 1 75 ? 9.358 8.793 12.790 1.00 80.38 75 LYS A N 1
ATOM 594 C CA . LYS A 1 75 ? 9.434 8.715 14.260 1.00 80.38 75 LYS A CA 1
ATOM 595 C C . LYS A 1 75 ? 10.179 9.904 14.863 1.00 80.38 75 LYS A C 1
ATOM 597 O O . LYS A 1 75 ? 9.762 10.409 15.900 1.00 80.38 75 LYS A O 1
ATOM 602 N N . LYS A 1 76 ? 11.227 10.402 14.196 1.00 81.81 76 LYS A N 1
ATOM 603 C CA . LYS A 1 76 ? 11.962 11.601 14.634 1.00 81.81 76 LYS A CA 1
ATOM 604 C C . LYS A 1 76 ? 11.096 12.87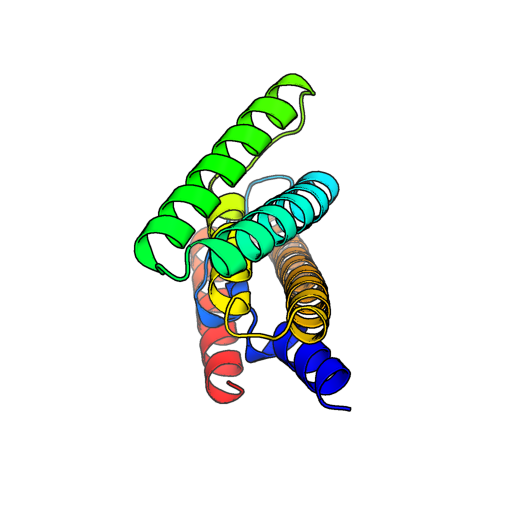0 14.617 1.00 81.81 76 LYS A C 1
ATOM 606 O O . LYS A 1 76 ? 11.371 13.799 15.365 1.00 81.81 76 LYS A O 1
ATOM 611 N N . ILE A 1 77 ? 10.040 12.894 13.801 1.00 81.19 77 ILE A N 1
ATOM 612 C CA . ILE A 1 77 ? 9.080 14.005 13.673 1.00 81.19 77 ILE A CA 1
ATOM 613 C C . ILE A 1 77 ? 7.839 13.767 14.574 1.00 81.19 77 ILE A C 1
ATOM 615 O O . ILE A 1 77 ? 6.821 14.437 14.443 1.00 81.19 77 ILE A O 1
ATOM 619 N N . ASN A 1 78 ? 7.894 12.815 15.518 1.00 76.75 78 ASN A N 1
ATOM 620 C CA . ASN A 1 78 ? 6.777 12.423 16.396 1.00 76.75 78 ASN A CA 1
ATOM 621 C C . ASN A 1 78 ? 5.516 11.936 15.659 1.00 76.75 78 ASN A C 1
ATOM 623 O O . ASN A 1 78 ? 4.413 11.927 16.212 1.00 76.75 78 ASN A O 1
ATOM 627 N N . ILE A 1 79 ? 5.663 11.471 14.419 1.00 74.81 79 ILE A N 1
ATOM 628 C CA . ILE A 1 79 ? 4.570 10.827 13.699 1.00 74.81 79 ILE A CA 1
ATOM 629 C C . ILE A 1 79 ? 4.464 9.384 14.194 1.00 74.81 79 ILE A C 1
ATOM 631 O O . ILE A 1 79 ? 5.399 8.597 14.057 1.00 74.81 79 ILE A O 1
ATOM 635 N N . LYS A 1 80 ? 3.314 9.028 14.783 1.00 73.25 80 LYS A N 1
ATOM 636 C CA . LYS A 1 80 ? 3.022 7.640 15.163 1.00 73.25 80 LYS A CA 1
ATOM 637 C C . LYS A 1 80 ? 2.992 6.762 13.913 1.00 73.25 80 LYS A C 1
ATOM 639 O O . LYS A 1 80 ? 2.272 7.058 12.961 1.00 73.25 80 LYS A O 1
ATOM 644 N N . THR A 1 81 ? 3.765 5.685 13.946 1.00 69.06 81 THR A N 1
ATOM 645 C CA . THR A 1 81 ? 3.909 4.717 12.855 1.00 69.06 81 THR A CA 1
ATOM 646 C C . THR A 1 81 ? 3.380 3.363 13.307 1.00 69.06 81 THR A C 1
ATOM 648 O O . THR A 1 81 ? 3.712 2.941 14.415 1.00 69.06 81 THR A O 1
ATOM 651 N N . SER A 1 82 ? 2.642 2.661 12.451 1.00 70.94 82 SER A N 1
ATOM 652 C CA . SER A 1 82 ? 2.188 1.295 12.725 1.00 70.94 82 SER A CA 1
ATOM 653 C C . SER A 1 82 ? 2.952 0.295 11.859 1.00 70.94 82 SER A C 1
ATOM 655 O O . SER A 1 82 ? 3.013 0.437 10.637 1.00 70.94 82 SER A O 1
ATOM 657 N N . ASN A 1 83 ? 3.533 -0.731 12.490 1.00 70.31 83 ASN A N 1
ATOM 658 C CA . ASN A 1 83 ? 4.258 -1.795 11.783 1.00 70.31 83 ASN A CA 1
ATOM 659 C C . ASN A 1 83 ? 3.333 -2.598 10.859 1.00 70.31 83 ASN A C 1
ATOM 661 O O . ASN A 1 83 ? 3.773 -3.083 9.821 1.00 70.31 83 ASN A O 1
ATOM 665 N N . MET A 1 84 ? 2.054 -2.717 11.217 1.00 70.06 84 MET A N 1
ATOM 666 C CA . MET A 1 84 ? 1.057 -3.360 10.369 1.00 70.06 84 MET A CA 1
ATOM 667 C C . MET A 1 84 ? 0.833 -2.540 9.093 1.00 70.06 84 MET A C 1
ATOM 669 O O . MET A 1 84 ? 0.884 -3.082 7.996 1.00 70.06 84 MET A O 1
ATOM 673 N N . MET A 1 85 ? 0.746 -1.216 9.196 1.00 74.69 85 MET A N 1
ATOM 674 C CA . MET A 1 85 ? 0.662 -0.345 8.018 1.00 74.69 85 MET A CA 1
ATOM 675 C C . MET A 1 85 ? 1.818 -0.568 7.032 1.00 74.69 85 MET A C 1
ATOM 677 O O . MET A 1 85 ? 1.624 -0.535 5.821 1.00 74.69 85 MET A O 1
ATOM 681 N N . ASN A 1 86 ? 3.020 -0.836 7.545 1.00 81.19 86 ASN A N 1
ATOM 682 C CA . ASN A 1 86 ? 4.202 -1.059 6.717 1.00 81.19 86 ASN A CA 1
ATOM 683 C C . ASN A 1 86 ? 4.090 -2.310 5.843 1.00 81.19 86 ASN A C 1
ATOM 685 O O . ASN A 1 86 ? 4.603 -2.301 4.726 1.00 81.19 86 ASN A O 1
ATOM 689 N N . THR A 1 87 ? 3.401 -3.361 6.301 1.00 80.06 87 THR A N 1
ATOM 690 C CA . THR A 1 87 ? 3.203 -4.573 5.492 1.00 80.06 87 THR A CA 1
ATOM 691 C C . THR A 1 87 ? 2.205 -4.339 4.363 1.00 80.06 87 THR A C 1
ATOM 693 O O . THR A 1 87 ? 2.431 -4.810 3.249 1.00 80.06 87 THR A O 1
ATOM 696 N N . ALA A 1 88 ? 1.158 -3.543 4.605 1.00 81.75 88 ALA A N 1
ATOM 697 C CA . ALA A 1 88 ? 0.233 -3.108 3.561 1.00 81.75 88 ALA A CA 1
ATOM 698 C C . ALA A 1 88 ? 0.950 -2.276 2.487 1.00 81.75 88 ALA A C 1
ATOM 700 O O . ALA A 1 88 ? 0.831 -2.561 1.297 1.00 81.75 88 ALA A O 1
ATOM 701 N N . ILE A 1 89 ? 1.752 -1.292 2.911 1.00 86.56 89 ILE A N 1
ATOM 702 C CA . ILE A 1 89 ? 2.533 -0.428 2.014 1.00 86.56 89 ILE A CA 1
ATOM 703 C C . ILE A 1 89 ? 3.508 -1.257 1.177 1.00 86.56 89 ILE A C 1
ATOM 705 O O . ILE A 1 89 ? 3.571 -1.091 -0.038 1.00 86.56 89 ILE A O 1
ATOM 709 N N . LEU A 1 90 ? 4.237 -2.178 1.810 1.00 86.38 90 LEU A N 1
ATOM 710 C CA . LEU A 1 90 ? 5.165 -3.072 1.124 1.00 86.38 90 LEU A CA 1
ATOM 711 C C . LEU A 1 90 ? 4.450 -3.908 0.054 1.00 86.38 90 LEU A C 1
ATOM 713 O O . LEU A 1 90 ? 4.917 -3.990 -1.080 1.00 86.38 90 LEU A O 1
ATOM 717 N N . GLY A 1 91 ? 3.301 -4.492 0.398 1.00 83.75 91 GLY A N 1
ATOM 718 C CA . GLY A 1 91 ? 2.515 -5.285 -0.538 1.00 83.75 91 GLY A CA 1
ATOM 719 C C . GLY A 1 91 ? 2.003 -4.470 -1.729 1.00 83.75 91 GLY A C 1
ATOM 720 O O . GLY A 1 91 ? 2.086 -4.952 -2.857 1.00 83.75 91 GLY A O 1
ATOM 721 N N . ILE A 1 92 ? 1.542 -3.232 -1.505 1.00 87.38 92 ILE A N 1
ATOM 722 C CA . ILE A 1 92 ? 1.161 -2.308 -2.587 1.00 87.38 92 ILE A CA 1
ATOM 723 C C . ILE A 1 92 ? 2.368 -2.069 -3.497 1.00 87.38 92 ILE A C 1
ATOM 725 O O . ILE A 1 92 ? 2.293 -2.297 -4.698 1.00 87.38 92 ILE A 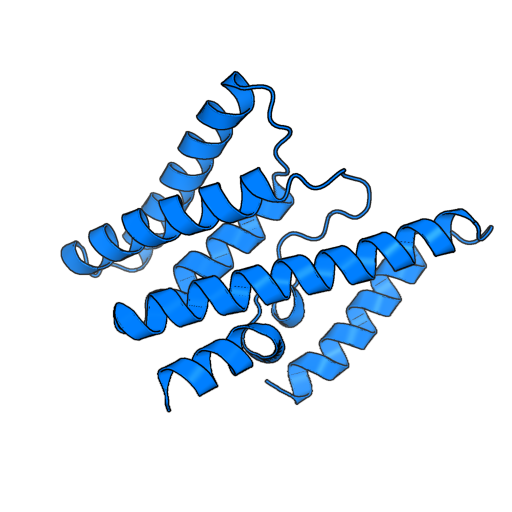O 1
ATOM 729 N N . VAL A 1 93 ? 3.505 -1.668 -2.932 1.00 89.12 93 VAL A N 1
ATOM 730 C CA . VAL A 1 93 ? 4.693 -1.327 -3.721 1.00 89.12 93 VAL A CA 1
ATOM 731 C C . VAL A 1 93 ? 5.168 -2.506 -4.568 1.00 89.12 93 VAL A C 1
ATOM 733 O O . VAL A 1 93 ? 5.389 -2.322 -5.757 1.00 89.12 93 VAL A O 1
ATOM 736 N N . ILE A 1 94 ? 5.276 -3.709 -3.996 1.00 87.56 94 ILE A N 1
ATOM 737 C CA . ILE A 1 94 ? 5.787 -4.887 -4.714 1.00 87.56 94 ILE A CA 1
ATOM 738 C C . ILE A 1 94 ? 4.845 -5.316 -5.840 1.00 87.56 94 ILE A C 1
ATOM 740 O O . ILE A 1 94 ? 5.309 -5.567 -6.947 1.00 87.56 94 ILE A O 1
ATOM 744 N N . LEU A 1 95 ? 3.537 -5.400 -5.577 1.00 86.25 95 LEU A N 1
ATOM 745 C CA . LEU A 1 95 ? 2.571 -5.886 -6.570 1.00 86.25 95 LEU A CA 1
ATOM 746 C C . LEU A 1 95 ? 2.392 -4.916 -7.739 1.00 86.25 95 LEU A C 1
ATOM 748 O O . LEU A 1 95 ? 2.023 -5.335 -8.828 1.00 86.25 95 LEU A O 1
ATOM 752 N N . GLY A 1 96 ? 2.691 -3.632 -7.536 1.00 84.50 96 GLY A N 1
ATOM 753 C CA . GLY A 1 96 ? 2.653 -2.662 -8.618 1.00 84.50 96 GLY A CA 1
ATOM 754 C C . GLY A 1 96 ? 3.844 -2.749 -9.584 1.00 84.50 96 GLY A C 1
ATOM 755 O O . GLY A 1 96 ? 3.775 -2.188 -10.675 1.00 84.50 96 GLY A O 1
ATOM 756 N N . LEU A 1 97 ? 4.941 -3.422 -9.216 1.00 85.62 97 LEU A N 1
ATOM 757 C CA . LEU A 1 97 ? 6.195 -3.383 -9.984 1.00 85.62 97 LEU A CA 1
ATOM 758 C C . LEU A 1 97 ? 6.096 -3.976 -11.393 1.00 85.62 97 LEU A C 1
ATOM 760 O O . LEU A 1 97 ? 6.921 -3.630 -12.239 1.00 85.62 97 LEU A O 1
ATOM 764 N N . ASP A 1 98 ? 5.097 -4.821 -11.645 1.00 84.19 98 ASP A N 1
ATOM 765 C CA . ASP A 1 98 ? 4.852 -5.427 -12.957 1.00 84.19 98 ASP A CA 1
ATOM 766 C C . ASP A 1 98 ? 4.199 -4.446 -13.951 1.00 84.19 98 ASP A C 1
ATOM 768 O O . ASP A 1 98 ? 4.138 -4.708 -15.154 1.00 84.19 98 ASP A O 1
ATOM 772 N N . TYR A 1 99 ? 3.735 -3.284 -13.481 1.00 87.12 99 TYR A N 1
ATOM 773 C CA . TYR A 1 99 ? 3.110 -2.268 -14.320 1.00 87.12 99 TYR A CA 1
ATOM 774 C C . TYR A 1 99 ? 4.121 -1.290 -14.943 1.00 87.12 99 TYR A C 1
ATOM 776 O O . TYR A 1 99 ? 5.181 -0.968 -14.398 1.00 87.12 99 TYR A O 1
ATOM 784 N N . THR A 1 100 ? 3.760 -0.732 -16.103 1.00 89.50 100 THR A N 1
ATOM 785 C CA . THR A 1 100 ? 4.475 0.419 -16.684 1.00 89.50 100 THR A CA 1
ATOM 786 C C . THR A 1 100 ? 4.391 1.626 -15.750 1.00 89.50 100 THR A C 1
ATOM 788 O O . THR A 1 100 ? 3.462 1.721 -14.957 1.00 89.50 100 THR A O 1
ATOM 791 N N . LEU A 1 101 ? 5.319 2.582 -15.846 1.00 86.31 101 LEU A N 1
ATOM 792 C CA . LEU A 1 101 ? 5.428 3.684 -14.875 1.00 86.31 101 LEU A CA 1
ATOM 793 C C . LEU A 1 101 ? 4.118 4.468 -14.712 1.00 86.31 101 LEU A C 1
ATOM 795 O O . LEU A 1 101 ? 3.724 4.801 -13.598 1.00 86.31 101 LEU A O 1
ATOM 799 N N . ILE A 1 102 ? 3.417 4.717 -15.819 1.00 88.44 102 ILE A N 1
ATOM 800 C CA . ILE A 1 102 ? 2.116 5.392 -15.800 1.00 88.44 102 ILE A CA 1
ATOM 801 C C . ILE A 1 102 ? 1.094 4.524 -15.060 1.00 88.44 102 ILE A C 1
ATOM 803 O O . ILE A 1 102 ? 0.468 4.991 -14.111 1.00 88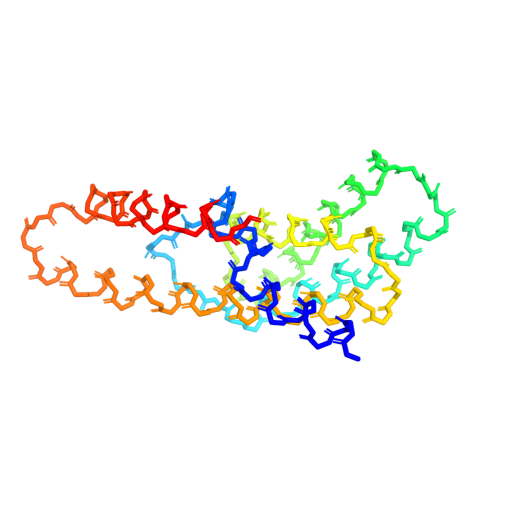.44 102 ILE A O 1
ATOM 807 N N . ASN A 1 103 ? 0.965 3.250 -15.436 1.00 88.38 103 ASN A N 1
ATOM 808 C CA . ASN A 1 103 ? 0.022 2.327 -14.804 1.00 88.38 103 ASN A CA 1
ATOM 809 C C . ASN A 1 103 ? 0.351 2.088 -13.324 1.00 88.38 103 ASN A C 1
ATOM 811 O O . ASN A 1 103 ? -0.558 1.997 -12.512 1.00 88.38 103 ASN A O 1
ATOM 815 N N . TYR A 1 104 ? 1.627 2.084 -12.948 1.00 89.56 104 TYR A N 1
ATOM 816 C CA . TYR A 1 104 ? 2.089 1.962 -11.572 1.00 89.56 104 TYR A CA 1
ATOM 817 C C . TYR A 1 104 ? 1.658 3.145 -10.697 1.00 89.56 104 TYR A C 1
ATOM 819 O O . TYR A 1 104 ? 1.226 2.955 -9.561 1.00 89.56 104 TYR A O 1
ATOM 827 N N . ILE A 1 105 ? 1.708 4.371 -11.226 1.00 89.00 105 ILE A N 1
ATOM 828 C CA . ILE A 1 105 ? 1.217 5.555 -10.505 1.00 89.00 105 ILE A CA 1
ATOM 829 C C . ILE A 1 105 ? -0.290 5.428 -10.249 1.00 89.00 105 ILE A C 1
ATOM 831 O O . ILE A 1 105 ? -0.740 5.613 -9.118 1.00 89.00 105 ILE A O 1
ATOM 835 N N . PHE A 1 106 ? -1.071 5.061 -11.269 1.00 89.75 106 PHE A N 1
ATOM 836 C CA . PHE A 1 106 ? -2.511 4.826 -11.112 1.00 89.75 106 PHE A CA 1
ATOM 837 C C . PHE A 1 106 ? -2.806 3.656 -10.162 1.00 89.75 106 PHE A C 1
ATOM 839 O O . PHE A 1 106 ? -3.710 3.753 -9.331 1.00 89.75 106 PHE A O 1
ATOM 846 N N . TYR A 1 107 ? -2.005 2.592 -10.215 1.00 89.50 107 TYR A N 1
ATOM 847 C CA . TYR A 1 107 ? -2.087 1.460 -9.301 1.00 89.50 107 TYR A CA 1
ATOM 848 C C . TYR A 1 107 ? -1.912 1.901 -7.844 1.00 89.50 107 TYR A C 1
ATOM 850 O O . TYR A 1 107 ? -2.774 1.613 -7.011 1.00 89.50 107 TYR A O 1
ATOM 858 N N . ILE A 1 108 ? -0.828 2.628 -7.541 1.00 90.38 108 ILE A N 1
ATOM 859 C CA . ILE A 1 108 ? -0.521 3.095 -6.184 1.00 90.38 108 ILE A CA 1
ATOM 860 C C . ILE A 1 108 ? -1.617 4.026 -5.677 1.00 90.38 108 ILE A C 1
ATOM 862 O O . ILE A 1 108 ? -2.063 3.871 -4.543 1.00 90.38 108 ILE A O 1
ATOM 866 N N . LEU A 1 109 ? -2.061 4.985 -6.495 1.00 89.75 109 LEU A N 1
ATOM 867 C CA . LEU A 1 109 ? -3.085 5.947 -6.089 1.00 89.75 109 LEU A CA 1
ATOM 868 C C . LEU A 1 109 ? -4.425 5.265 -5.792 1.00 89.75 109 LEU A C 1
ATOM 870 O O . LEU A 1 109 ? -5.053 5.575 -4.778 1.00 89.75 109 LEU A O 1
ATOM 874 N N . GLY A 1 110 ? -4.845 4.315 -6.631 1.00 87.94 110 GLY A N 1
ATOM 875 C CA . GLY A 1 110 ? -6.067 3.549 -6.386 1.00 87.94 110 GLY A CA 1
ATOM 876 C C . GLY A 1 110 ? -5.940 2.638 -5.161 1.00 87.94 110 GLY A C 1
ATOM 877 O O . GLY A 1 110 ? -6.819 2.646 -4.300 1.00 87.94 110 GLY A O 1
ATOM 878 N N . SER A 1 111 ? -4.801 1.958 -4.997 1.00 87.25 111 SER A N 1
ATOM 879 C CA . SER A 1 111 ? -4.520 1.118 -3.823 1.00 87.25 111 SER A CA 1
ATOM 880 C C . SER A 1 111 ? -4.502 1.921 -2.520 1.00 87.25 111 SER A C 1
ATOM 882 O O . SER A 1 111 ? -5.030 1.470 -1.506 1.00 87.25 111 SER A O 1
ATOM 884 N N . LEU A 1 112 ? -3.936 3.133 -2.542 1.00 88.25 112 LEU A N 1
ATOM 885 C CA . LEU A 1 112 ? -3.945 4.069 -1.416 1.00 88.25 112 LEU A CA 1
ATOM 886 C C . LEU A 1 112 ? -5.368 4.470 -1.034 1.00 88.25 112 LEU A C 1
ATOM 888 O O . LEU A 1 112 ? -5.729 4.396 0.139 1.00 88.25 112 LEU A O 1
ATOM 892 N N . LEU A 1 113 ? -6.181 4.875 -2.011 1.00 86.62 113 LEU A N 1
ATOM 893 C CA . LEU A 1 113 ? -7.573 5.250 -1.767 1.00 86.62 113 LEU A CA 1
ATOM 894 C C . LEU A 1 113 ? -8.383 4.084 -1.216 1.00 86.62 113 LEU A C 1
ATOM 896 O O . LEU A 1 113 ? -9.125 4.260 -0.253 1.00 86.62 113 LEU A O 1
ATOM 900 N N . GLY A 1 114 ? -8.214 2.892 -1.782 1.00 83.75 114 GLY A N 1
ATOM 901 C CA . GLY A 1 114 ? -8.878 1.709 -1.267 1.00 83.75 114 GLY A CA 1
ATOM 902 C C . GLY A 1 114 ? -8.421 1.379 0.159 1.00 83.75 114 GLY A C 1
ATOM 903 O O . GLY A 1 114 ? -9.259 1.134 1.019 1.00 83.75 114 GLY A O 1
ATOM 904 N N . LEU A 1 115 ? -7.115 1.443 0.450 1.00 82.75 115 LEU A N 1
ATOM 905 C CA . LEU A 1 115 ? -6.570 1.238 1.798 1.00 82.75 115 LEU A CA 1
ATOM 906 C C . LEU A 1 115 ? -7.178 2.218 2.808 1.00 82.75 115 LEU A C 1
ATOM 908 O O . LEU A 1 115 ? -7.602 1.800 3.885 1.00 82.75 115 LEU A O 1
ATOM 912 N N . LEU A 1 116 ? -7.277 3.499 2.448 1.00 82.81 116 LEU A N 1
ATOM 913 C CA . LEU A 1 116 ? -7.923 4.523 3.271 1.00 82.81 116 LEU A CA 1
ATOM 914 C C . LEU A 1 116 ? -9.412 4.234 3.487 1.00 82.81 116 LEU A C 1
ATOM 916 O O . LEU A 1 116 ? -9.901 4.363 4.607 1.00 82.81 116 LEU A O 1
ATOM 920 N N . LEU A 1 117 ? -10.123 3.816 2.438 1.00 80.75 117 LEU A N 1
ATOM 921 C CA . LEU A 1 117 ? -11.547 3.492 2.491 1.00 80.75 117 LEU A CA 1
ATOM 922 C C . LEU A 1 117 ? -11.817 2.309 3.426 1.00 80.75 117 LEU A C 1
ATOM 924 O O . LEU A 1 117 ? -12.706 2.384 4.271 1.00 80.75 117 LEU A O 1
ATOM 928 N N . ILE A 1 118 ? -11.023 1.244 3.324 1.00 78.19 118 ILE A N 1
ATOM 929 C CA . ILE A 1 118 ? -11.125 0.065 4.193 1.00 78.19 118 ILE A CA 1
ATOM 930 C C . ILE A 1 118 ? -10.919 0.465 5.647 1.00 78.19 118 ILE A C 1
ATOM 932 O O . ILE A 1 118 ? -11.728 0.138 6.513 1.00 78.19 118 ILE A O 1
ATOM 936 N N . TYR A 1 119 ? -9.854 1.216 5.909 1.00 76.94 119 TYR A N 1
ATOM 937 C CA . TYR A 1 119 ? -9.540 1.663 7.255 1.00 76.94 119 TYR A CA 1
ATOM 938 C C . TYR A 1 119 ? -10.611 2.586 7.833 1.00 76.94 119 TYR A C 1
ATOM 940 O O . TYR A 1 119 ? -10.940 2.483 9.013 1.00 76.94 119 TYR A O 1
ATOM 948 N N . TYR A 1 120 ? -11.196 3.449 7.004 1.00 78.62 120 TYR A N 1
ATOM 949 C CA . TYR A 1 120 ? -12.318 4.292 7.395 1.00 78.62 120 TYR A CA 1
ATOM 950 C C . TYR A 1 120 ? -13.548 3.459 7.784 1.00 78.62 120 TYR A C 1
ATOM 952 O O . TYR A 1 120 ? -14.118 3.677 8.854 1.00 78.62 120 TYR A O 1
ATOM 960 N N . ILE A 1 121 ? -13.918 2.460 6.972 1.00 77.19 121 ILE A N 1
ATOM 961 C CA . ILE A 1 121 ? -15.023 1.539 7.282 1.00 77.19 121 ILE A CA 1
ATOM 962 C C . ILE A 1 121 ? -14.754 0.805 8.599 1.00 77.19 121 ILE A C 1
ATOM 964 O O . ILE A 1 121 ? -15.616 0.785 9.479 1.00 77.19 121 ILE A O 1
ATOM 968 N N . PHE A 1 122 ? -13.554 0.249 8.772 1.00 74.12 122 PHE A N 1
ATOM 969 C CA . PHE A 1 122 ? -13.199 -0.472 9.992 1.00 74.12 122 PHE A CA 1
ATOM 970 C C . PHE A 1 122 ? -13.152 0.420 11.225 1.00 74.12 122 PHE A C 1
ATOM 972 O O . PHE A 1 122 ? -13.602 -0.010 12.280 1.00 74.12 122 PHE A O 1
ATOM 979 N N . SER A 1 123 ? -12.688 1.664 11.103 1.00 74.62 123 SER A N 1
ATOM 980 C CA . SER A 1 123 ? -12.708 2.623 12.209 1.00 74.62 123 SER A CA 1
ATOM 981 C C . SER A 1 123 ? -14.133 2.981 12.644 1.00 74.62 123 SER A C 1
ATOM 983 O O . SER A 1 123 ? -14.365 3.229 13.826 1.00 74.62 123 SER A O 1
ATOM 985 N N . ILE A 1 124 ? -15.094 3.018 11.715 1.00 77.69 124 ILE A N 1
ATOM 986 C CA . ILE A 1 124 ? -16.509 3.224 12.053 1.00 77.69 124 ILE A CA 1
ATOM 987 C C . ILE A 1 124 ? -17.081 1.982 12.736 1.00 77.69 124 ILE A C 1
ATOM 989 O O . ILE A 1 124 ? -17.805 2.109 13.726 1.00 77.69 124 ILE A O 1
ATOM 993 N N . LEU A 1 125 ? -16.766 0.791 12.218 1.00 73.69 125 LEU A N 1
ATOM 994 C CA . LEU A 1 125 ? -17.217 -0.474 12.794 1.00 73.69 125 LEU A CA 1
ATOM 995 C C . LEU A 1 125 ? -16.663 -0.672 14.206 1.00 73.69 125 LEU A C 1
ATOM 997 O O . LEU A 1 125 ? -17.446 -0.964 15.104 1.00 73.69 125 LEU A O 1
ATOM 1001 N N . SER A 1 126 ? -15.362 -0.460 14.426 1.00 69.50 126 SER A N 1
ATOM 1002 C CA . SER A 1 126 ? -14.744 -0.601 15.749 1.00 69.50 126 SER A CA 1
ATOM 1003 C C . SER A 1 126 ? -15.367 0.359 16.757 1.00 69.50 126 SER A C 1
ATOM 1005 O O . SER A 1 126 ? -15.772 -0.077 17.827 1.00 69.50 126 SER A O 1
ATOM 1007 N N . LYS A 1 127 ? -15.578 1.627 16.382 1.00 71.06 127 LYS A N 1
ATOM 1008 C CA . LYS A 1 127 ? -16.228 2.616 17.251 1.00 71.06 127 LYS A CA 1
ATOM 1009 C C . LYS A 1 127 ? -17.661 2.224 17.634 1.00 71.06 127 LYS A C 1
ATOM 1011 O O . LYS A 1 127 ? -18.054 2.394 18.780 1.00 71.06 127 LYS A O 1
ATOM 1016 N N . ARG A 1 128 ? -18.447 1.681 16.696 1.00 71.06 128 ARG A N 1
ATOM 1017 C CA . ARG A 1 128 ? -19.805 1.180 16.990 1.00 71.06 128 ARG A CA 1
ATOM 1018 C C . ARG A 1 128 ? -19.796 -0.105 17.818 1.00 71.06 128 ARG A C 1
ATOM 1020 O O . ARG A 1 128 ? -20.725 -0.347 18.579 1.00 71.06 128 ARG A O 1
ATOM 1027 N N . LEU A 1 129 ? -18.776 -0.942 17.653 1.00 68.69 129 LEU A N 1
ATOM 1028 C CA . LEU A 1 129 ? -18.622 -2.185 18.406 1.00 68.69 129 LEU A CA 1
ATOM 1029 C C . LEU A 1 129 ? -18.087 -1.941 19.822 1.00 68.69 129 LEU A C 1
ATOM 1031 O O . LEU A 1 129 ? -18.457 -2.694 20.713 1.00 68.69 129 LEU A O 1
ATOM 1035 N N . GLU A 1 130 ? -17.309 -0.879 20.057 1.00 66.81 130 GLU A N 1
ATOM 1036 C CA . GLU A 1 130 ? -16.904 -0.420 21.398 1.00 66.81 130 GLU A CA 1
ATOM 1037 C C . GLU A 1 130 ? -18.117 -0.043 22.263 1.00 66.81 130 GLU A C 1
ATOM 1039 O O . GLU A 1 130 ? -18.107 -0.244 23.475 1.00 66.81 130 GLU A O 1
ATOM 1044 N N . GLU A 1 131 ? -19.193 0.447 21.642 1.00 67.25 131 GLU A N 1
ATOM 1045 C CA . GLU A 1 131 ? -20.472 0.717 22.311 1.00 67.25 131 GLU A CA 1
ATOM 1046 C C . GLU A 1 131 ? -21.261 -0.573 22.620 1.00 67.25 131 GLU A C 1
ATOM 1048 O O . GLU A 1 131 ? -22.214 -0.561 23.404 1.00 67.25 131 GLU A O 1
ATOM 1053 N N . SER A 1 132 ? -20.865 -1.709 22.035 1.00 64.69 132 SER A N 1
ATOM 1054 C CA . SER A 1 132 ? -21.492 -3.012 22.246 1.00 64.69 132 SER A CA 1
ATOM 1055 C C . SER A 1 132 ? -20.739 -3.822 23.310 1.00 64.69 132 SER A C 1
ATOM 1057 O O . SER A 1 132 ? -19.516 -3.855 23.351 1.00 64.69 132 SER A O 1
ATOM 1059 N N . LYS A 1 133 ? -21.460 -4.532 24.185 1.00 59.94 133 LYS A N 1
ATOM 1060 C CA . LYS A 1 133 ? -20.863 -5.348 25.268 1.00 59.94 133 LYS A CA 1
ATOM 1061 C C . LYS A 1 133 ? -20.144 -6.624 24.786 1.00 59.94 133 LYS A C 1
ATOM 1063 O O . LYS A 1 133 ? -19.686 -7.408 25.615 1.00 59.94 133 LYS A O 1
ATOM 1068 N N . LEU A 1 134 ? -20.103 -6.881 23.480 1.00 59.81 134 LEU A N 1
ATOM 1069 C CA . LEU A 1 134 ? -19.504 -8.081 22.893 1.00 59.81 134 LEU A CA 1
ATOM 1070 C C . LEU A 1 134 ? -18.030 -7.813 22.559 1.00 59.81 134 LEU A C 1
ATOM 1072 O O . LEU A 1 134 ? -17.687 -6.732 22.095 1.00 59.81 134 LEU A O 1
ATOM 1076 N N . GLY A 1 135 ? -17.157 -8.798 22.791 1.00 59.97 135 GLY A N 1
ATOM 1077 C CA . GLY A 1 135 ? -15.716 -8.668 22.549 1.00 59.97 135 GLY A CA 1
ATOM 1078 C C . GLY A 1 135 ? -15.398 -8.204 21.121 1.00 59.97 135 GLY A C 1
ATOM 1079 O O . GLY A 1 135 ? -15.693 -8.908 20.154 1.00 59.97 135 GLY A O 1
ATOM 1080 N N . LEU A 1 136 ? -14.784 -7.020 21.020 1.00 63.28 136 LEU A N 1
ATOM 1081 C CA . LEU A 1 136 ? -14.446 -6.301 19.783 1.00 63.28 136 LEU A CA 1
ATOM 1082 C C . LEU A 1 136 ? -13.706 -7.154 18.753 1.00 63.28 136 LEU A C 1
ATOM 1084 O O . LEU A 1 136 ? -14.019 -7.117 17.565 1.00 63.28 136 LEU A O 1
ATOM 1088 N N . GLU A 1 137 ? -12.732 -7.932 19.210 1.00 63.00 137 GLU A N 1
ATOM 1089 C CA . GLU A 1 137 ? -11.788 -8.620 18.332 1.00 63.00 137 GLU A CA 1
ATOM 1090 C C . GLU A 1 137 ? -12.479 -9.699 17.489 1.00 63.00 137 GLU A C 1
ATOM 1092 O O . GLU A 1 137 ? -12.300 -9.747 16.272 1.00 63.00 137 GLU A O 1
ATOM 1097 N N . SER A 1 138 ? -13.352 -10.510 18.091 1.00 64.44 138 SER A N 1
ATOM 1098 C CA . SER A 1 138 ? -14.006 -11.632 17.407 1.00 64.44 138 SER A CA 1
ATOM 1099 C C . SER A 1 138 ? -14.961 -11.178 16.300 1.00 64.44 138 SER A C 1
ATOM 1101 O O . SER A 1 138 ? -14.991 -11.770 15.222 1.00 64.44 138 SER A O 1
ATOM 1103 N N . ILE A 1 139 ? -15.733 -10.111 16.532 1.00 67.31 139 ILE A N 1
ATOM 1104 C CA . ILE A 1 139 ? -16.691 -9.590 15.541 1.00 67.31 139 ILE A CA 1
ATOM 1105 C C . ILE A 1 139 ? -15.952 -8.912 14.384 1.00 67.31 139 ILE A C 1
ATOM 1107 O O . ILE A 1 139 ? -16.346 -9.053 13.222 1.00 67.31 139 ILE A O 1
ATOM 1111 N N . ILE A 1 140 ? -14.853 -8.220 14.685 1.00 68.12 140 ILE A N 1
ATOM 1112 C CA . ILE A 1 140 ? -13.988 -7.611 13.679 1.00 68.12 140 ILE A CA 1
ATOM 1113 C C . ILE A 1 140 ? -13.364 -8.697 12.788 1.00 68.12 140 ILE A C 1
ATOM 1115 O O . ILE A 1 140 ? -13.468 -8.612 11.568 1.00 68.12 140 ILE A O 1
ATOM 1119 N N . PHE A 1 141 ? -12.831 -9.784 13.355 1.00 68.25 141 PHE A N 1
ATOM 1120 C CA . PHE A 1 141 ? -12.307 -10.905 12.562 1.00 68.25 141 PHE A CA 1
ATOM 1121 C C . PHE A 1 141 ? -13.361 -11.566 11.665 1.00 68.25 141 PHE A C 1
ATOM 1123 O O . PHE A 1 141 ? -13.082 -11.861 10.502 1.00 68.25 141 PHE A O 1
ATOM 1130 N N . ILE A 1 142 ? -14.585 -11.759 12.162 1.00 70.56 142 ILE A N 1
ATOM 1131 C CA . ILE A 1 142 ? -15.677 -12.339 11.366 1.00 70.56 142 ILE A CA 1
ATOM 1132 C C . ILE A 1 142 ? -16.087 -11.394 10.229 1.00 70.56 142 ILE A C 1
ATOM 1134 O O . ILE A 1 142 ? -16.246 -11.834 9.092 1.00 70.56 142 ILE A O 1
ATOM 1138 N N . THR A 1 143 ? -16.222 -10.093 10.501 1.00 71.81 143 THR A N 1
ATOM 1139 C CA . THR A 1 143 ? -16.580 -9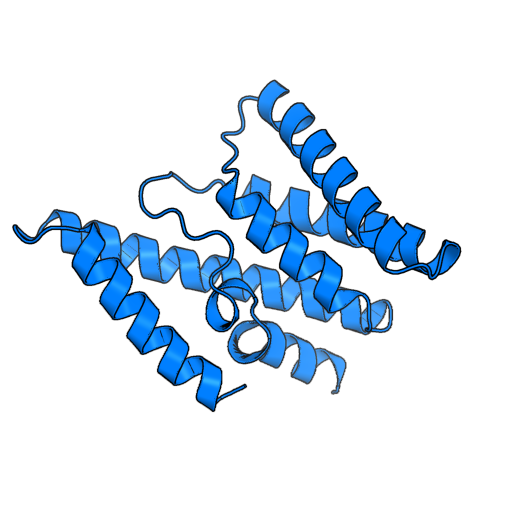.102 9.471 1.00 71.81 143 THR A CA 1
ATOM 1140 C C . THR A 1 143 ? -15.499 -8.975 8.401 1.00 71.81 143 THR A C 1
ATOM 1142 O O . THR A 1 143 ? -15.826 -8.972 7.217 1.00 71.81 143 THR A O 1
ATOM 1145 N N . ILE A 1 144 ? -14.222 -8.980 8.786 1.00 69.38 144 ILE A N 1
ATOM 1146 C CA . ILE A 1 144 ? -13.070 -9.062 7.873 1.00 69.38 144 ILE A CA 1
ATOM 1147 C C . ILE A 1 144 ? -13.146 -10.311 6.996 1.00 69.38 144 ILE A C 1
ATOM 1149 O O . ILE A 1 144 ? -13.000 -10.216 5.777 1.00 69.38 144 ILE A O 1
ATOM 1153 N N . GLY A 1 145 ? -13.397 -11.474 7.603 1.00 68.75 145 GLY A N 1
ATOM 1154 C CA . GLY A 1 145 ? -13.513 -12.741 6.887 1.00 68.75 145 GLY A CA 1
ATOM 1155 C C . GLY A 1 145 ? -14.632 -12.714 5.846 1.00 68.75 145 GLY A C 1
ATOM 1156 O O . GLY A 1 145 ? -14.406 -13.067 4.691 1.00 68.75 145 GLY A O 1
ATOM 1157 N N . ILE A 1 146 ? -15.816 -12.221 6.219 1.00 72.25 146 ILE A N 1
ATOM 1158 C CA . ILE A 1 146 ? -16.961 -12.089 5.305 1.00 72.25 146 ILE A CA 1
ATOM 1159 C C . ILE A 1 146 ? -16.640 -11.116 4.167 1.00 72.25 146 ILE A C 1
ATOM 1161 O O . ILE A 1 146 ? -16.875 -11.442 3.004 1.00 72.25 146 ILE A O 1
ATOM 1165 N N . ILE A 1 147 ? -16.076 -9.947 4.486 1.00 71.25 147 ILE A N 1
ATOM 1166 C CA . ILE A 1 147 ? -15.674 -8.952 3.488 1.00 71.25 147 ILE A CA 1
ATOM 1167 C C . ILE A 1 147 ? -14.692 -9.592 2.506 1.00 71.25 147 ILE A C 1
ATOM 1169 O O . ILE A 1 147 ? -14.917 -9.559 1.304 1.00 71.25 147 ILE A O 1
ATOM 1173 N N . SER A 1 148 ? -13.654 -10.270 2.974 1.00 65.94 148 SER A N 1
ATOM 1174 C CA . SER A 1 148 ? -12.694 -10.877 2.054 1.00 65.94 148 SER A CA 1
ATOM 1175 C C . SER A 1 148 ? -13.269 -11.988 1.197 1.00 65.94 148 SER A C 1
ATOM 1177 O O . SER A 1 148 ? -12.937 -12.046 0.019 1.00 65.94 148 SER A O 1
ATOM 1179 N N . ILE A 1 149 ? -14.176 -12.823 1.712 1.00 69.00 149 ILE A N 1
ATOM 1180 C CA . ILE A 1 149 ? -14.866 -13.829 0.886 1.00 69.00 149 ILE A CA 1
ATOM 1181 C C . ILE A 1 149 ? -15.644 -13.154 -0.253 1.00 69.00 149 ILE A C 1
ATOM 1183 O O . ILE A 1 149 ? -15.680 -13.664 -1.372 1.00 69.00 149 ILE A O 1
ATOM 1187 N N . ILE A 1 150 ? -16.255 -11.998 0.011 1.00 70.50 150 ILE A N 1
ATOM 1188 C CA . ILE A 1 150 ? -16.973 -11.228 -1.009 1.00 70.50 150 ILE A CA 1
ATOM 1189 C C . ILE A 1 150 ? -15.984 -10.652 -2.031 1.00 70.50 150 ILE A C 1
ATOM 1191 O O . ILE A 1 150 ? -16.181 -10.817 -3.232 1.00 70.50 150 ILE A O 1
ATOM 1195 N N . PHE A 1 151 ? -14.904 -10.019 -1.572 1.00 65.88 151 PHE A N 1
ATOM 1196 C CA . PHE A 1 151 ? -13.951 -9.334 -2.450 1.00 65.88 151 PHE A CA 1
ATOM 1197 C C . PHE A 1 151 ? -13.041 -10.294 -3.239 1.00 65.88 151 PHE A C 1
ATOM 1199 O O . PHE A 1 151 ? -12.739 -10.011 -4.394 1.00 65.88 151 PHE A O 1
ATOM 1206 N N . THR A 1 152 ? -12.688 -11.461 -2.694 1.00 64.69 152 THR A N 1
ATOM 1207 C CA . THR A 1 152 ? -11.931 -12.511 -3.412 1.00 64.69 152 THR A CA 1
ATOM 1208 C C . THR A 1 152 ? -12.720 -13.160 -4.545 1.00 64.69 152 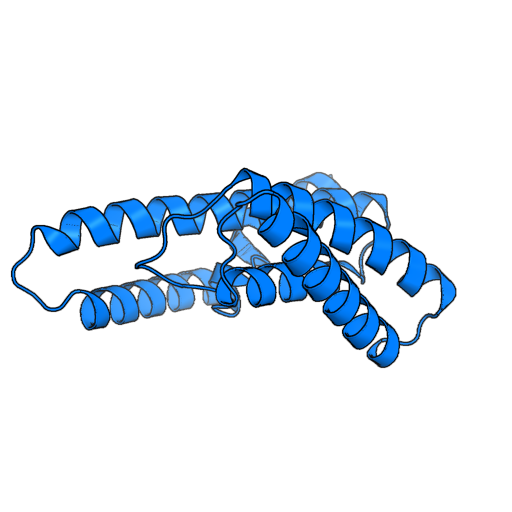THR A C 1
ATOM 1210 O O . THR A 1 152 ? -12.130 -13.702 -5.469 1.00 64.69 152 THR A O 1
ATOM 1213 N N . ARG A 1 153 ? -14.056 -13.108 -4.518 1.00 65.25 153 ARG A N 1
ATOM 1214 C CA . ARG A 1 153 ? -14.884 -13.564 -5.650 1.00 65.25 153 ARG A CA 1
ATOM 1215 C C . ARG A 1 153 ? -15.019 -12.521 -6.756 1.00 65.25 153 ARG A C 1
ATOM 1217 O O . ARG A 1 153 ? -15.460 -12.853 -7.851 1.00 65.25 153 ARG A O 1
ATOM 1224 N N . ILE A 1 154 ? -14.692 -11.268 -6.449 1.00 63.72 154 ILE A N 1
ATOM 1225 C CA . ILE A 1 154 ? -14.712 -10.148 -7.394 1.00 63.72 154 ILE A CA 1
ATOM 1226 C C . ILE A 1 154 ? -13.320 -9.977 -8.040 1.00 63.72 154 ILE A C 1
ATOM 1228 O O . ILE A 1 154 ? -13.235 -9.430 -9.143 1.00 63.72 154 ILE A O 1
ATOM 1232 N N . SER A 1 155 ? -12.254 -10.468 -7.383 1.00 53.34 155 SER A N 1
ATOM 1233 C CA . SER A 1 155 ? -10.873 -10.586 -7.891 1.00 53.34 155 SER A CA 1
ATOM 1234 C C . SER A 1 155 ? -10.690 -11.712 -8.908 1.00 53.34 155 SER A C 1
ATOM 1236 O O . SER A 1 155 ? -10.203 -11.444 -10.031 1.00 53.34 155 SER A O 1
#

Sequence (155 aa):
MEAINLFISSIIKENVVLTKFLGLNFNEKINYIYIVLTTLITGVITYVLNSITKLPFLTFFIATIVIVLITLLLKKINIKTSNMMNTAILGIVILGLDYTLINYIFYILGSLLGLLLIYYIFSILSKRLEESKLGLESIIFITIGIISIIFTRIS

pLDDT: mean 77.25, std 9.83, range [53.34, 90.38]

Radius of gyration: 16.09 Å; chains: 1; bounding box: 40×28×46 Å

Foldseek 3Di:
DLLVVLLQCLLFQVQCCLQVVFQDDLPDDDDLVLLVVLLVVLLVVLLVVCVVPVDLVVSLVSSLVSSVVSVVVVVVVVDDDGPSSSRSSSSQSSVLNVDDPSSSVSNSNSNSNSVVVVSVVSNVVLVVCVVPPDDSPVVSVVVSVVSSVVRNVVD